Protein AF-A0A957HKF0-F1 (afdb_monomer_lite)

pLDDT: mean 88.06, std 12.21, range [33.06, 98.0]

Foldseek 3Di:
DDDPVVLVVLLVVLLCVLLVCLVPVCLLDVQHDPVLSVLLSVLLSVLLSVLSNVCSPPDSVVSSVSSNVLSVLSSLLSNLLSVQLNDQQPDDPLVVNVVSLVSNVVSLCVSVVPPPFPQLVVLSVVLSVCRNPDHSVNNSVSSVSSNVRGDPPD

Secondary structure (DSSP, 8-state):
---HHHHHHHHHHHHHHHHHHHHH-GGGTTTS-HHHHHHHHHHHHHHHHHHHHHTTTS-HHHHHHHHHHHHHHHHHHHHHHHHHHT-SSS---HHHHHHHHHHHHHHHHHHHT-TT-HHHHHHHHHHHHHGGG--HHHHHHHHHHHHH------

Structure (mmCIF, N/CA/C/O backbone):
data_AF-A0A957HKF0-F1
#
_entry.id   AF-A0A957HKF0-F1
#
loop_
_atom_site.group_PDB
_atom_site.id
_atom_site.type_symbol
_atom_site.label_atom_id
_atom_site.label_alt_id
_atom_site.label_comp_id
_atom_site.label_asym_id
_atom_site.label_entity_id
_atom_site.label_seq_id
_atom_site.pdbx_PDB_ins_code
_atom_site.Cartn_x
_atom_site.Cartn_y
_atom_site.Cartn_z
_atom_site.occupancy
_atom_site.B_iso_or_equiv
_atom_site.auth_seq_id
_atom_site.auth_comp_id
_atom_site.auth_asym_id
_atom_site.auth_atom_id
_atom_site.pdbx_PDB_model_num
ATOM 1 N N . MET A 1 1 ? 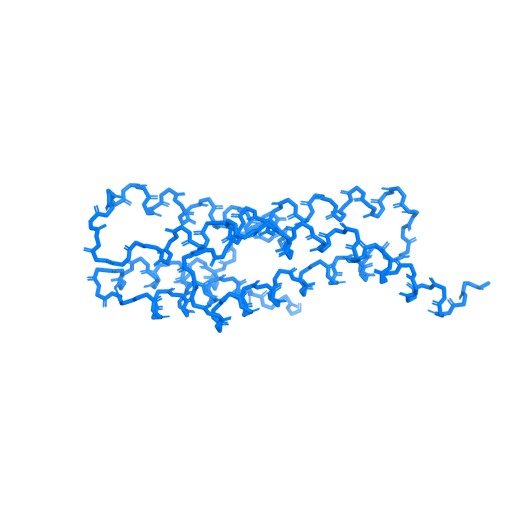10.773 -6.483 -34.960 1.00 49.00 1 MET A N 1
ATOM 2 C CA . MET A 1 1 ? 9.566 -6.458 -34.102 1.00 49.00 1 MET A CA 1
ATOM 3 C C . MET A 1 1 ? 9.850 -7.340 -32.897 1.00 49.00 1 MET A C 1
ATOM 5 O O . MET A 1 1 ? 10.251 -8.473 -33.123 1.00 49.00 1 MET A O 1
ATOM 9 N N . LYS A 1 2 ? 9.740 -6.836 -31.656 1.00 53.94 2 LYS A N 1
ATOM 10 C CA . LYS A 1 2 ? 9.824 -7.696 -30.457 1.00 53.94 2 LYS A CA 1
ATOM 11 C C . LYS A 1 2 ? 8.621 -8.643 -30.454 1.00 53.94 2 LYS A C 1
ATOM 13 O O . LYS A 1 2 ? 7.514 -8.199 -30.760 1.00 53.94 2 LYS A O 1
ATOM 18 N N . ASN A 1 3 ? 8.845 -9.920 -30.161 1.00 58.62 3 ASN A N 1
ATOM 19 C CA . ASN A 1 3 ? 7.779 -10.911 -30.093 1.00 58.62 3 ASN A CA 1
ATOM 20 C C . ASN A 1 3 ? 6.906 -10.589 -28.860 1.00 58.62 3 ASN A C 1
ATOM 22 O O . ASN A 1 3 ? 7.469 -10.310 -27.800 1.00 58.62 3 ASN A O 1
ATOM 26 N N . PRO A 1 4 ? 5.563 -10.603 -28.939 1.00 60.41 4 PRO A N 1
ATOM 27 C CA . PRO A 1 4 ? 4.699 -10.348 -27.779 1.00 60.41 4 PRO A CA 1
ATOM 28 C C . PRO A 1 4 ? 5.016 -11.244 -26.569 1.00 60.41 4 PRO A C 1
ATOM 30 O O . PRO A 1 4 ? 4.873 -10.811 -25.423 1.00 60.41 4 PRO A O 1
ATOM 33 N N . ASN A 1 5 ? 5.510 -12.459 -26.829 1.00 63.84 5 ASN A N 1
ATOM 34 C CA . ASN A 1 5 ? 5.943 -13.413 -25.808 1.00 63.84 5 ASN A CA 1
ATOM 35 C C . ASN A 1 5 ? 7.170 -12.919 -25.016 1.00 63.84 5 ASN A C 1
ATOM 37 O O . ASN A 1 5 ? 7.182 -13.041 -23.792 1.00 63.84 5 ASN A O 1
ATOM 41 N N . ASP A 1 6 ? 8.134 -12.253 -25.664 1.00 66.69 6 ASP A N 1
ATOM 42 C CA . ASP A 1 6 ? 9.350 -11.737 -25.010 1.00 66.69 6 ASP A CA 1
ATOM 43 C C . ASP A 1 6 ? 9.007 -10.642 -23.984 1.00 66.69 6 ASP A C 1
ATOM 45 O O . ASP A 1 6 ? 9.636 -10.511 -22.929 1.00 66.69 6 ASP A O 1
ATOM 49 N N . SER A 1 7 ? 7.976 -9.841 -24.274 1.00 76.50 7 SER A N 1
ATOM 50 C CA . SER A 1 7 ? 7.483 -8.803 -23.366 1.00 76.50 7 SER A CA 1
ATOM 51 C C . SER A 1 7 ? 6.768 -9.395 -22.152 1.00 76.50 7 SER A C 1
ATOM 53 O O . SER A 1 7 ? 6.958 -8.898 -21.042 1.00 76.50 7 SER A O 1
ATOM 55 N N . GLN A 1 8 ? 5.985 -10.463 -22.327 1.00 84.06 8 GLN A N 1
ATOM 56 C CA . GLN A 1 8 ? 5.306 -11.126 -21.211 1.00 84.06 8 GLN A CA 1
ATOM 57 C C . GLN A 1 8 ? 6.289 -11.821 -20.263 1.00 84.06 8 GLN A C 1
ATOM 59 O O . GLN A 1 8 ? 6.178 -11.649 -19.048 1.00 84.06 8 GLN A O 1
ATOM 64 N N . GLU A 1 9 ? 7.279 -12.540 -20.794 1.00 85.50 9 GLU A N 1
ATOM 65 C CA . GLU A 1 9 ? 8.327 -13.176 -19.985 1.00 85.50 9 GLU A CA 1
ATOM 66 C C . GLU A 1 9 ? 9.141 -12.140 -19.198 1.00 85.50 9 GLU A C 1
ATOM 68 O O . GLU A 1 9 ? 9.383 -12.303 -17.999 1.00 85.50 9 GLU A O 1
ATOM 73 N N . THR A 1 10 ? 9.487 -11.021 -19.840 1.00 87.12 10 THR A N 1
ATOM 74 C CA . THR A 1 10 ? 10.198 -9.909 -19.193 1.00 87.12 10 THR A CA 1
ATOM 75 C C . THR A 1 10 ? 9.381 -9.307 -18.046 1.00 87.12 10 THR A C 1
ATOM 77 O O . THR A 1 10 ? 9.905 -9.111 -16.947 1.00 87.12 10 THR A O 1
ATOM 80 N N . ILE A 1 11 ? 8.082 -9.059 -18.256 1.00 90.38 11 ILE A N 1
ATOM 81 C CA . ILE A 1 11 ? 7.171 -8.559 -17.213 1.00 90.38 11 ILE A CA 1
ATOM 82 C C . ILE A 1 11 ? 7.123 -9.530 -16.028 1.00 90.38 11 ILE A C 1
ATOM 84 O O . ILE A 1 11 ? 7.269 -9.101 -14.883 1.00 90.38 11 ILE A O 1
ATOM 88 N N . GLN A 1 12 ? 6.961 -10.832 -16.280 1.00 90.75 12 GLN A N 1
ATOM 89 C CA . GLN A 1 12 ? 6.901 -11.843 -15.220 1.00 90.75 12 GLN A CA 1
ATOM 90 C C . GLN A 1 12 ? 8.211 -11.940 -14.433 1.00 90.75 12 GLN A C 1
ATOM 92 O O . GLN A 1 12 ? 8.183 -12.004 -13.203 1.00 90.75 12 GLN A O 1
ATOM 97 N N . LYS A 1 13 ? 9.359 -11.906 -15.120 1.00 90.81 13 LYS A N 1
ATOM 98 C CA . LYS A 1 13 ? 10.679 -11.923 -14.479 1.00 90.81 13 LYS A CA 1
ATOM 99 C C . LYS A 1 13 ? 10.851 -10.728 -13.545 1.00 90.81 13 LYS A C 1
ATOM 101 O O . LYS A 1 13 ? 11.219 -10.907 -12.386 1.00 90.81 13 LYS A O 1
ATOM 106 N N . ARG A 1 14 ? 10.541 -9.521 -14.026 1.00 91.81 14 ARG A N 1
ATOM 107 C CA . ARG A 1 14 ? 10.619 -8.293 -13.225 1.00 91.81 14 ARG A CA 1
ATOM 108 C C . ARG A 1 14 ? 9.672 -8.359 -12.023 1.00 91.81 14 ARG A C 1
ATOM 110 O O . ARG A 1 14 ? 10.092 -8.065 -10.908 1.00 91.81 14 ARG A O 1
ATOM 117 N N . LEU A 1 15 ? 8.433 -8.817 -12.227 1.00 93.12 15 LEU A N 1
ATOM 118 C CA . LEU A 1 15 ? 7.447 -8.971 -11.153 1.00 93.12 15 LEU A CA 1
ATOM 119 C C . LEU A 1 15 ? 7.871 -9.960 -10.080 1.00 93.12 15 LEU A C 1
ATOM 121 O O . LEU A 1 15 ? 7.620 -9.702 -8.909 1.00 93.12 15 LEU A O 1
ATOM 125 N N . ARG A 1 16 ? 8.522 -11.064 -10.455 1.00 93.19 16 ARG A N 1
ATOM 126 C CA . ARG A 1 16 ? 9.062 -12.011 -9.477 1.00 93.19 16 ARG A CA 1
ATOM 127 C C . ARG A 1 16 ? 10.083 -11.325 -8.571 1.00 93.19 16 ARG A C 1
ATOM 129 O O . ARG A 1 16 ? 9.966 -11.429 -7.360 1.00 93.19 16 ARG A O 1
ATOM 136 N N . VAL A 1 17 ? 11.016 -10.572 -9.158 1.00 93.12 17 VAL A N 1
ATOM 137 C CA . VAL A 1 17 ? 12.083 -9.885 -8.412 1.00 93.12 17 VAL A CA 1
ATOM 138 C C . VAL A 1 17 ? 11.528 -8.838 -7.446 1.00 93.12 17 VAL A C 1
ATOM 140 O O . VAL A 1 17 ? 11.948 -8.792 -6.296 1.00 93.12 17 VAL A O 1
ATOM 143 N N . VAL A 1 18 ? 10.597 -7.986 -7.886 1.00 94.31 18 VAL A N 1
ATOM 144 C CA . VAL A 1 18 ? 10.065 -6.918 -7.015 1.00 94.31 18 VAL A CA 1
ATOM 145 C C . VAL A 1 18 ? 8.880 -7.350 -6.150 1.00 94.31 18 VAL A C 1
ATOM 147 O O . VAL A 1 18 ? 8.557 -6.675 -5.181 1.00 94.31 18 VAL A O 1
ATOM 150 N N . GLY A 1 19 ? 8.224 -8.462 -6.477 1.00 94.00 19 GLY A N 1
ATOM 151 C CA . GLY A 1 19 ? 7.127 -9.017 -5.686 1.00 94.00 19 GLY A CA 1
ATOM 152 C C . GLY A 1 19 ? 7.600 -9.900 -4.533 1.00 94.00 19 GLY A C 1
ATOM 153 O O . GLY A 1 19 ? 6.920 -9.983 -3.516 1.00 94.00 19 GLY A O 1
ATOM 154 N N . GLU A 1 20 ? 8.770 -10.530 -4.653 1.00 95.12 20 GLU A N 1
ATOM 155 C CA . GLU A 1 20 ? 9.315 -11.422 -3.624 1.00 95.12 20 GLU A CA 1
ATOM 156 C C . GLU A 1 20 ? 9.417 -10.776 -2.228 1.00 95.12 20 GLU A C 1
ATOM 158 O O . GLU A 1 20 ? 8.948 -11.405 -1.277 1.00 95.12 20 GLU A O 1
ATOM 163 N N . PRO A 1 21 ? 9.901 -9.526 -2.062 1.00 94.56 21 PRO A N 1
ATOM 164 C CA . PRO A 1 21 ? 9.914 -8.865 -0.756 1.00 94.56 21 PRO A CA 1
ATOM 165 C C . PRO A 1 21 ? 8.524 -8.700 -0.136 1.00 94.56 21 PRO A C 1
ATOM 167 O O . PRO A 1 21 ? 8.388 -8.764 1.081 1.00 94.56 21 PRO A O 1
ATOM 170 N N . LEU A 1 22 ? 7.478 -8.512 -0.954 1.00 95.00 22 LEU A N 1
ATOM 171 C CA . LEU A 1 22 ? 6.108 -8.427 -0.447 1.00 95.00 22 LEU A CA 1
ATOM 172 C C . LEU A 1 22 ? 5.663 -9.766 0.127 1.00 95.00 22 LEU A C 1
ATOM 174 O O . LEU A 1 22 ? 4.938 -9.791 1.111 1.00 95.00 22 LEU A O 1
ATOM 178 N N . VAL A 1 23 ? 6.063 -10.881 -0.482 1.00 94.25 23 VAL A N 1
ATOM 179 C CA . VAL A 1 23 ? 5.657 -12.223 -0.050 1.00 94.25 23 VAL A CA 1
ATOM 180 C C . VAL A 1 23 ? 6.433 -12.657 1.191 1.00 94.25 23 VAL A C 1
ATOM 182 O O . VAL A 1 23 ? 5.823 -13.190 2.114 1.00 94.25 23 VAL A O 1
ATOM 185 N N . THR A 1 24 ? 7.741 -12.411 1.234 1.00 93.62 24 THR A N 1
ATOM 186 C CA . THR A 1 24 ? 8.637 -12.959 2.267 1.00 93.62 24 THR A CA 1
ATOM 187 C C . THR A 1 24 ? 8.679 -12.145 3.560 1.00 93.62 24 THR A C 1
ATOM 189 O O . THR A 1 24 ? 8.968 -12.705 4.616 1.00 93.62 24 THR A O 1
ATOM 192 N N . ASP A 1 25 ? 8.364 -10.849 3.512 1.00 94.81 25 ASP A N 1
ATOM 193 C CA . ASP A 1 25 ? 8.332 -9.979 4.690 1.00 94.81 25 ASP A CA 1
ATOM 194 C C . ASP A 1 25 ? 6.994 -10.124 5.438 1.00 94.81 25 ASP A C 1
ATOM 196 O O . ASP A 1 25 ? 6.002 -9.454 5.134 1.00 94.81 25 ASP A O 1
ATOM 200 N N . ALA A 1 26 ? 6.959 -11.037 6.415 1.00 90.25 26 ALA A N 1
ATOM 201 C CA . ALA A 1 26 ? 5.780 -11.292 7.248 1.00 90.25 26 ALA A CA 1
ATOM 202 C C . ALA A 1 26 ? 5.322 -10.037 8.021 1.00 90.25 26 ALA A C 1
ATOM 204 O O . ALA A 1 26 ? 4.121 -9.783 8.127 1.00 90.25 26 ALA A O 1
ATOM 205 N N . GLY A 1 27 ? 6.260 -9.151 8.390 1.00 93.06 27 GLY A N 1
ATOM 206 C CA . GLY A 1 27 ? 5.989 -7.899 9.108 1.00 93.06 27 GLY A CA 1
ATOM 207 C C . GLY A 1 27 ? 5.065 -6.922 8.370 1.00 93.06 27 GLY A C 1
ATOM 208 O O . GLY A 1 27 ? 4.529 -5.984 8.970 1.00 93.06 27 GLY A O 1
ATOM 209 N N . LEU A 1 28 ? 4.824 -7.144 7.074 1.00 94.56 28 LEU A N 1
ATOM 210 C CA . LEU A 1 28 ? 3.833 -6.407 6.289 1.00 94.56 28 LEU A CA 1
ATOM 211 C C . LEU A 1 28 ? 2.384 -6.822 6.586 1.00 94.56 28 LEU A C 1
ATOM 213 O O . LEU A 1 28 ? 1.469 -6.132 6.135 1.00 94.56 28 LEU A O 1
ATOM 217 N N . ARG A 1 29 ? 2.163 -7.955 7.265 1.00 95.81 29 ARG A N 1
ATOM 218 C CA . ARG A 1 29 ? 0.845 -8.591 7.430 1.00 95.81 29 ARG A CA 1
ATOM 219 C C . ARG A 1 29 ? 0.626 -9.306 8.771 1.00 95.81 29 ARG A C 1
ATOM 221 O O . ARG A 1 29 ? -0.455 -9.846 8.953 1.00 95.81 29 ARG A O 1
ATOM 228 N N . ASP A 1 30 ? 1.592 -9.317 9.690 1.00 94.44 30 ASP A N 1
ATOM 229 C CA . ASP A 1 30 ? 1.503 -10.062 10.965 1.00 94.44 30 ASP A CA 1
ATOM 230 C C . ASP A 1 30 ? 0.284 -9.706 11.842 1.00 94.44 30 ASP A C 1
ATOM 232 O O . ASP A 1 30 ? -0.134 -10.498 12.681 1.00 94.44 30 ASP A O 1
ATOM 236 N N . GLU A 1 31 ? -0.311 -8.527 11.645 1.00 93.62 31 GLU A N 1
ATOM 237 C CA . GLU A 1 31 ? -1.482 -8.051 12.392 1.00 93.62 31 GLU A CA 1
ATOM 238 C C . GLU A 1 31 ? -2.791 -8.240 11.616 1.00 93.62 31 GLU A C 1
ATOM 240 O O . GLU A 1 31 ? -3.829 -7.666 11.960 1.00 93.62 31 GLU A O 1
ATOM 245 N N . LEU A 1 32 ? -2.760 -9.025 10.548 1.00 94.81 32 LEU A N 1
ATOM 246 C CA . LEU A 1 32 ? -3.904 -9.326 9.708 1.00 94.81 32 LEU A CA 1
ATOM 247 C C . LEU A 1 32 ? -4.246 -10.806 9.846 1.00 94.81 32 LEU A C 1
ATOM 249 O O . LEU A 1 32 ? -3.365 -11.651 9.981 1.00 94.81 32 LEU A O 1
ATOM 253 N N . ASN A 1 33 ? -5.533 -11.137 9.776 1.00 95.25 33 ASN A N 1
ATOM 254 C CA . ASN A 1 33 ? -5.908 -12.534 9.563 1.00 95.25 33 ASN A CA 1
ATOM 255 C C . ASN A 1 33 ? -5.550 -12.973 8.130 1.00 95.25 33 ASN A C 1
ATOM 257 O O . ASN A 1 33 ? -5.335 -12.133 7.256 1.00 95.25 33 ASN A O 1
ATOM 261 N N . ASP A 1 34 ? -5.547 -14.279 7.864 1.00 95.94 34 ASP A N 1
ATOM 262 C CA . ASP A 1 34 ? -5.133 -14.837 6.566 1.00 95.94 34 ASP A CA 1
ATOM 263 C C . ASP A 1 34 ? -5.877 -14.221 5.370 1.00 95.94 34 ASP A C 1
ATOM 265 O O . ASP A 1 34 ? -5.287 -13.956 4.323 1.00 95.94 34 ASP A O 1
ATOM 269 N N . THR A 1 35 ? -7.173 -13.932 5.530 1.00 97.31 35 THR A N 1
ATOM 270 C CA . THR A 1 35 ? -7.982 -13.325 4.462 1.00 97.31 35 THR A CA 1
ATOM 271 C C . THR A 1 35 ? -7.551 -11.884 4.190 1.00 97.31 35 THR A C 1
ATOM 273 O O . THR A 1 35 ? -7.333 -11.506 3.041 1.00 97.31 35 THR A O 1
ATOM 276 N N . GLN A 1 36 ? -7.382 -11.080 5.238 1.00 97.12 36 GLN A N 1
ATOM 277 C CA . GLN A 1 36 ? -6.921 -9.692 5.144 1.00 97.12 36 GLN A CA 1
ATOM 278 C C . GLN A 1 36 ? -5.490 -9.609 4.601 1.00 97.12 36 GLN A C 1
ATOM 280 O O . GLN A 1 36 ? -5.188 -8.779 3.741 1.00 97.12 36 GLN A O 1
ATOM 285 N N . ALA A 1 37 ? -4.618 -10.502 5.070 1.00 97.25 37 ALA A N 1
ATOM 286 C CA . ALA A 1 37 ? -3.245 -10.645 4.619 1.00 97.25 37 ALA A CA 1
ATOM 287 C C . ALA A 1 37 ? -3.189 -10.922 3.109 1.00 97.25 37 ALA A C 1
ATOM 289 O O . ALA A 1 37 ? -2.458 -10.236 2.385 1.00 97.25 37 ALA A O 1
ATOM 290 N N . GLN A 1 38 ? -4.005 -11.864 2.623 1.00 97.38 38 GLN A N 1
ATOM 291 C CA . GLN A 1 38 ? -4.099 -12.175 1.199 1.00 97.38 38 GLN A CA 1
ATOM 292 C C . GLN A 1 38 ? -4.643 -10.988 0.393 1.00 97.38 38 GLN A C 1
ATOM 294 O O . GLN A 1 38 ? -4.037 -10.610 -0.605 1.00 97.38 38 GLN A O 1
ATOM 299 N N . GLN A 1 39 ? -5.717 -10.336 0.851 1.00 97.75 39 GLN A N 1
ATOM 300 C CA . GLN A 1 39 ? -6.287 -9.161 0.174 1.00 97.75 39 GLN A CA 1
ATOM 301 C C . GLN A 1 39 ? -5.273 -8.016 0.035 1.00 97.75 39 GLN A C 1
ATOM 303 O O . GLN A 1 39 ? -5.187 -7.374 -1.015 1.00 97.75 39 GLN A O 1
ATOM 308 N N . LEU A 1 40 ? -4.484 -7.760 1.081 1.00 97.62 40 LEU A N 1
ATOM 309 C CA . LEU A 1 40 ? -3.458 -6.720 1.058 1.00 97.62 40 LEU A CA 1
ATOM 310 C C . LEU A 1 40 ? -2.279 -7.094 0.146 1.00 97.62 40 LEU A C 1
ATOM 312 O O . LEU A 1 40 ? -1.748 -6.233 -0.560 1.00 97.62 40 LEU A O 1
ATOM 316 N N . LEU A 1 41 ? -1.884 -8.371 0.128 1.00 97.31 41 LEU A N 1
ATOM 317 C CA . LEU A 1 41 ? -0.860 -8.876 -0.786 1.00 97.31 41 LEU A CA 1
ATOM 318 C C . LEU A 1 41 ? -1.314 -8.776 -2.248 1.00 97.31 41 LEU A C 1
ATOM 320 O O . LEU A 1 41 ? -0.564 -8.270 -3.083 1.00 97.31 41 LEU A O 1
ATOM 324 N N . ASP A 1 42 ? -2.546 -9.184 -2.549 1.00 97.44 42 ASP A N 1
ATOM 325 C CA . ASP A 1 42 ? -3.127 -9.095 -3.890 1.00 97.44 42 ASP A CA 1
ATOM 326 C C . ASP A 1 42 ? -3.171 -7.645 -4.377 1.00 97.44 42 ASP A C 1
ATOM 328 O O . ASP A 1 42 ? -2.791 -7.356 -5.517 1.00 97.44 42 ASP A O 1
ATOM 332 N N . TRP A 1 43 ? -3.553 -6.712 -3.496 1.00 97.38 43 TRP A N 1
ATOM 333 C CA . TRP A 1 43 ? -3.495 -5.283 -3.789 1.00 97.38 43 TRP A CA 1
ATOM 334 C C . TRP A 1 43 ? -2.072 -4.842 -4.165 1.00 97.38 43 TRP A C 1
ATOM 336 O O . TRP A 1 43 ? -1.878 -4.226 -5.219 1.00 97.38 43 TRP A O 1
ATOM 346 N N . GLY A 1 44 ? -1.068 -5.190 -3.353 1.00 96.88 44 GLY A N 1
ATOM 347 C CA . GLY A 1 44 ? 0.325 -4.808 -3.596 1.00 96.88 44 GLY A CA 1
ATOM 348 C C . GLY A 1 44 ? 0.875 -5.382 -4.903 1.00 96.88 44 GLY A C 1
ATOM 349 O O . GLY A 1 44 ? 1.442 -4.654 -5.724 1.00 96.88 44 GLY A O 1
ATOM 350 N N . MET A 1 45 ? 0.624 -6.669 -5.153 1.00 97.38 45 MET A N 1
ATOM 351 C CA . MET A 1 45 ? 1.030 -7.352 -6.383 1.00 97.38 45 MET A CA 1
ATOM 352 C C . MET A 1 45 ? 0.355 -6.757 -7.622 1.00 97.38 45 MET A C 1
ATOM 354 O O . MET A 1 45 ? 1.005 -6.603 -8.660 1.00 97.38 45 MET A O 1
ATOM 358 N N . ALA A 1 46 ? -0.915 -6.355 -7.526 1.00 95.94 46 ALA A N 1
ATOM 359 C CA . ALA A 1 46 ? -1.612 -5.685 -8.619 1.00 95.94 46 ALA A CA 1
ATOM 360 C C . ALA A 1 46 ? -0.947 -4.348 -8.993 1.00 95.94 46 ALA A C 1
ATOM 362 O O . ALA A 1 46 ? -0.765 -4.070 -10.180 1.00 95.94 46 ALA A O 1
ATOM 363 N N . ARG A 1 47 ? -0.513 -3.546 -8.009 1.00 95.31 47 ARG A N 1
ATOM 364 C CA . ARG A 1 47 ? 0.178 -2.265 -8.269 1.00 95.31 47 ARG A CA 1
ATOM 365 C C . ARG A 1 47 ? 1.533 -2.462 -8.948 1.00 95.31 47 ARG A C 1
ATOM 367 O O . ARG A 1 47 ? 1.885 -1.724 -9.876 1.00 95.31 47 ARG A O 1
ATOM 374 N N . LEU A 1 48 ? 2.286 -3.479 -8.527 1.00 95.88 48 LEU A N 1
ATOM 375 C CA . LEU A 1 48 ? 3.546 -3.828 -9.183 1.00 95.88 48 LEU A CA 1
ATOM 376 C C . LEU A 1 48 ? 3.314 -4.327 -10.604 1.00 95.88 48 LEU A C 1
ATOM 378 O O . LEU A 1 48 ? 4.028 -3.909 -11.515 1.00 95.88 48 LEU A O 1
ATOM 382 N N . LYS A 1 49 ? 2.282 -5.151 -10.821 1.00 95.56 49 LYS A N 1
ATOM 383 C CA . LYS A 1 49 ? 1.902 -5.649 -12.149 1.00 95.56 49 LYS A CA 1
ATOM 384 C C . LYS A 1 49 ? 1.556 -4.516 -13.105 1.00 95.56 49 LYS A C 1
ATOM 386 O O . LYS A 1 49 ? 2.082 -4.487 -14.214 1.00 95.56 49 LYS A O 1
ATOM 391 N N . GLU A 1 50 ? 0.736 -3.561 -12.677 1.00 93.31 50 GLU A N 1
ATOM 392 C CA . GLU A 1 50 ? 0.423 -2.371 -13.475 1.00 93.31 50 GLU A CA 1
ATOM 393 C C . GLU A 1 50 ? 1.681 -1.581 -13.841 1.00 93.31 50 GLU A C 1
ATOM 395 O O . GLU A 1 50 ? 1.856 -1.189 -14.995 1.00 93.31 50 GLU A O 1
ATOM 400 N N . THR A 1 51 ? 2.586 -1.389 -12.879 1.00 93.50 51 THR A N 1
ATOM 401 C CA . THR A 1 51 ? 3.861 -0.701 -13.117 1.00 93.50 51 THR A CA 1
ATOM 402 C C . THR A 1 51 ? 4.714 -1.464 -14.129 1.00 93.50 51 THR A C 1
ATOM 404 O O . THR A 1 51 ? 5.214 -0.858 -15.072 1.00 93.50 51 THR A O 1
ATOM 407 N N . ALA A 1 52 ? 4.836 -2.786 -13.989 1.00 93.75 52 ALA A N 1
ATOM 408 C CA . ALA A 1 52 ? 5.647 -3.620 -14.874 1.00 93.75 52 ALA A CA 1
ATOM 409 C C . ALA A 1 52 ? 5.115 -3.617 -16.312 1.00 93.75 52 ALA A C 1
ATOM 411 O O . ALA A 1 52 ? 5.898 -3.578 -17.259 1.00 93.75 52 ALA A O 1
ATOM 412 N N . VAL A 1 53 ? 3.789 -3.604 -16.478 1.00 93.69 53 VAL A N 1
ATOM 413 C CA . VAL A 1 53 ? 3.145 -3.445 -17.788 1.00 93.69 53 VAL A CA 1
ATOM 414 C C . VAL A 1 53 ? 3.449 -2.063 -18.372 1.00 93.69 53 VAL A C 1
ATOM 416 O O . VAL A 1 53 ? 3.861 -1.964 -19.527 1.00 93.69 53 VAL A O 1
ATOM 419 N N . ARG A 1 54 ? 3.310 -0.991 -17.581 1.00 91.62 54 ARG A N 1
ATOM 420 C CA . ARG A 1 54 ? 3.579 0.385 -18.038 1.00 91.62 54 ARG A CA 1
ATOM 421 C C . ARG A 1 54 ? 5.039 0.599 -18.435 1.00 91.62 54 ARG A C 1
ATOM 423 O O . ARG A 1 54 ? 5.294 1.352 -19.368 1.00 91.62 54 ARG A O 1
ATOM 430 N N . THR A 1 55 ? 5.984 -0.073 -17.783 1.00 93.25 55 THR A N 1
ATOM 431 C CA . THR A 1 55 ? 7.427 0.037 -18.064 1.00 93.25 55 THR A CA 1
ATOM 432 C C . THR A 1 55 ? 7.957 -1.050 -19.005 1.00 93.25 55 THR A C 1
ATOM 434 O O . THR A 1 55 ? 9.166 -1.151 -19.215 1.00 93.25 55 THR A O 1
ATOM 437 N N . ALA A 1 56 ? 7.089 -1.862 -19.619 1.00 91.56 56 ALA A N 1
ATOM 438 C CA . ALA A 1 56 ? 7.500 -2.964 -20.496 1.00 91.56 56 ALA A CA 1
ATOM 439 C C . ALA A 1 56 ? 8.284 -2.507 -21.742 1.00 91.56 56 ALA A C 1
ATOM 441 O O . ALA A 1 56 ? 9.075 -3.269 -22.297 1.00 91.56 56 ALA A O 1
ATOM 442 N N . HIS A 1 57 ? 8.076 -1.262 -22.175 1.00 89.31 57 HIS A N 1
ATOM 443 C CA . HIS A 1 57 ? 8.765 -0.663 -23.317 1.00 89.31 57 HIS A CA 1
ATOM 444 C C . HIS A 1 57 ? 10.144 -0.079 -22.964 1.00 89.31 57 HIS A C 1
ATOM 446 O O . HIS A 1 57 ? 10.923 0.208 -23.871 1.00 89.31 57 HIS A O 1
ATOM 452 N N . LEU A 1 58 ? 10.446 0.099 -21.674 1.00 91.75 58 LEU A N 1
ATOM 453 C CA . LEU A 1 58 ? 11.714 0.657 -21.212 1.00 91.75 58 LEU A CA 1
ATOM 454 C C . LEU A 1 58 ? 12.826 -0.409 -21.196 1.00 91.75 58 LEU A C 1
ATOM 456 O O . LEU A 1 58 ? 12.530 -1.604 -21.021 1.00 91.75 58 LEU A O 1
ATOM 460 N N . PRO A 1 59 ? 14.101 0.011 -21.323 1.00 92.62 59 PRO A N 1
ATOM 461 C CA . PRO A 1 59 ? 15.252 -0.831 -21.006 1.00 92.62 59 PRO A CA 1
ATOM 462 C C . PRO A 1 59 ? 15.136 -1.461 -19.612 1.00 92.62 59 PRO A C 1
ATOM 464 O O . PRO A 1 59 ? 14.482 -0.911 -18.725 1.00 92.62 59 PRO A O 1
ATOM 467 N N . ASP A 1 60 ? 15.765 -2.624 -19.419 1.00 89.06 60 ASP A N 1
ATOM 468 C CA . ASP A 1 60 ? 15.660 -3.390 -18.169 1.00 89.06 60 ASP A CA 1
ATOM 469 C C . ASP A 1 60 ? 16.070 -2.572 -16.940 1.00 89.06 60 ASP A C 1
ATOM 471 O O . ASP A 1 60 ? 15.320 -2.553 -15.963 1.00 89.06 60 ASP A O 1
ATOM 475 N N . ASP A 1 61 ? 17.187 -1.848 -17.005 1.00 92.12 61 ASP A N 1
ATOM 476 C CA . ASP A 1 61 ? 17.691 -1.060 -15.876 1.00 92.12 61 ASP A CA 1
ATOM 477 C C . ASP A 1 61 ? 16.741 0.087 -15.496 1.00 92.12 61 ASP A C 1
ATOM 479 O O . ASP A 1 61 ? 16.392 0.242 -14.321 1.00 92.12 61 ASP A O 1
ATOM 483 N N . ASP A 1 62 ? 16.234 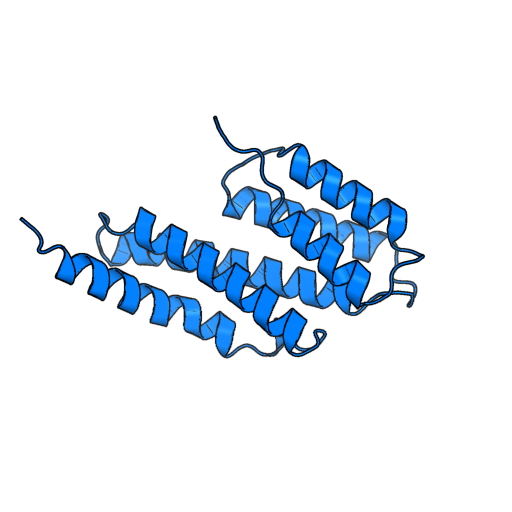0.828 -16.486 1.00 95.44 62 ASP A N 1
ATOM 484 C CA . ASP A 1 62 ? 15.291 1.933 -16.275 1.00 95.44 62 ASP A CA 1
ATOM 485 C C . ASP A 1 62 ? 13.952 1.431 -15.721 1.00 95.44 62 ASP A C 1
ATOM 487 O O . ASP A 1 62 ? 13.397 1.983 -14.765 1.00 95.44 62 ASP A O 1
ATOM 491 N N . ALA A 1 63 ? 13.432 0.338 -16.285 1.00 94.12 63 ALA A N 1
ATOM 492 C CA . ALA A 1 63 ? 12.201 -0.275 -15.808 1.00 94.12 63 ALA A CA 1
ATOM 493 C C . ALA A 1 63 ? 12.340 -0.792 -14.373 1.00 94.12 63 ALA A C 1
ATOM 495 O O . ALA A 1 63 ? 11.420 -0.626 -13.566 1.00 94.12 63 ALA A O 1
ATOM 496 N N . MET A 1 64 ? 13.478 -1.412 -14.049 1.00 95.06 64 MET A N 1
ATOM 497 C CA . MET A 1 64 ? 13.762 -1.918 -12.709 1.00 95.06 64 MET A CA 1
ATOM 498 C C . MET A 1 64 ? 13.931 -0.791 -11.694 1.00 95.06 64 MET A C 1
ATOM 500 O O . MET A 1 64 ? 13.476 -0.945 -10.561 1.00 95.06 64 MET A O 1
ATOM 504 N N . ALA A 1 65 ? 14.517 0.346 -12.075 1.00 95.44 65 ALA A N 1
ATOM 505 C CA . ALA A 1 65 ? 14.593 1.519 -11.209 1.00 95.44 65 ALA A CA 1
ATOM 506 C C . ALA A 1 65 ? 13.191 2.020 -10.818 1.00 95.44 65 ALA A C 1
ATOM 508 O O . ALA A 1 65 ? 12.909 2.207 -9.632 1.00 95.44 65 ALA A O 1
ATOM 509 N N . VAL A 1 66 ? 12.279 2.146 -11.790 1.00 94.88 66 VAL A N 1
ATOM 510 C CA . VAL A 1 66 ? 10.881 2.542 -11.536 1.00 94.88 66 VAL A CA 1
ATOM 511 C C . VAL A 1 66 ? 10.141 1.493 -10.700 1.00 94.88 66 VAL A C 1
ATOM 513 O O . VAL A 1 66 ? 9.407 1.840 -9.774 1.00 94.88 66 VAL A O 1
ATOM 516 N N . LEU A 1 67 ? 10.334 0.204 -10.988 1.00 95.12 67 LEU A N 1
ATOM 517 C CA . LEU A 1 67 ? 9.681 -0.876 -10.247 1.00 95.12 67 LEU A CA 1
ATOM 518 C C . LEU A 1 67 ? 10.132 -0.946 -8.788 1.00 95.12 67 LEU A C 1
ATOM 520 O O . LEU A 1 67 ? 9.278 -1.071 -7.917 1.00 95.12 67 LEU A O 1
ATOM 524 N N . LYS A 1 68 ? 11.434 -0.817 -8.507 1.00 95.75 68 LYS A N 1
ATOM 525 C CA . LYS A 1 68 ? 11.962 -0.776 -7.132 1.00 95.75 68 LYS A CA 1
ATOM 526 C C . LYS A 1 68 ? 11.419 0.416 -6.355 1.00 95.75 68 LYS A C 1
ATOM 528 O O . LYS A 1 68 ? 11.017 0.282 -5.207 1.00 95.75 68 LYS A O 1
ATOM 533 N N . GLN A 1 69 ? 11.339 1.574 -7.006 1.00 94.81 69 GLN A N 1
ATOM 534 C CA . GLN A 1 69 ? 10.689 2.744 -6.429 1.00 94.81 69 GLN A CA 1
ATOM 535 C C . GLN A 1 69 ? 9.236 2.412 -6.036 1.00 94.81 69 GLN A C 1
ATOM 537 O O . GLN A 1 69 ? 8.843 2.604 -4.883 1.00 94.81 69 GLN A O 1
ATOM 542 N N . LYS A 1 70 ? 8.433 1.872 -6.961 1.00 94.62 70 LYS A N 1
ATOM 543 C CA . LYS A 1 70 ? 7.024 1.545 -6.682 1.00 94.62 70 LYS A CA 1
ATOM 544 C C . LYS A 1 70 ? 6.866 0.450 -5.621 1.00 94.62 70 LYS A C 1
ATOM 546 O O . LYS A 1 70 ? 5.993 0.585 -4.770 1.00 94.62 70 LYS A O 1
ATOM 551 N N . GLU A 1 71 ? 7.732 -0.559 -5.612 1.00 96.56 71 GLU A N 1
ATOM 552 C CA . GLU A 1 71 ? 7.817 -1.592 -4.568 1.00 96.56 71 GLU A CA 1
ATOM 553 C C . GLU A 1 71 ? 8.025 -0.997 -3.181 1.00 96.56 71 GLU A C 1
ATOM 555 O O . GLU A 1 71 ? 7.270 -1.325 -2.263 1.00 96.56 71 GLU A O 1
ATOM 560 N N . THR A 1 72 ? 8.941 -0.043 -3.045 1.00 96.00 72 THR A N 1
ATOM 561 C CA . THR A 1 72 ? 9.203 0.607 -1.760 1.00 96.00 72 THR A CA 1
ATOM 562 C C . THR A 1 72 ? 7.955 1.321 -1.231 1.00 96.00 72 THR A C 1
ATOM 564 O O . THR A 1 72 ? 7.610 1.163 -0.059 1.00 96.00 72 THR A O 1
ATOM 567 N N . ALA A 1 73 ? 7.212 2.052 -2.071 1.00 95.56 73 ALA A N 1
ATOM 568 C CA . ALA A 1 73 ? 5.968 2.677 -1.608 1.00 95.56 73 ALA A CA 1
ATOM 569 C C . ALA A 1 73 ? 4.870 1.663 -1.291 1.00 95.56 73 ALA A C 1
ATOM 571 O O . ALA A 1 73 ? 4.159 1.849 -0.305 1.00 95.56 73 ALA A O 1
ATOM 572 N N . VAL A 1 74 ? 4.732 0.596 -2.086 1.00 97.25 74 VAL A N 1
ATOM 573 C CA . VAL A 1 74 ? 3.770 -0.479 -1.799 1.00 97.25 74 VAL A CA 1
ATOM 574 C C . VAL A 1 74 ? 4.062 -1.093 -0.429 1.00 97.25 74 VAL A C 1
ATOM 576 O O . VAL A 1 74 ? 3.141 -1.208 0.377 1.00 97.25 74 VAL A O 1
ATOM 579 N N . ARG A 1 75 ? 5.328 -1.388 -0.108 1.00 97.50 75 ARG A N 1
ATOM 580 C CA . ARG A 1 75 ? 5.722 -1.898 1.216 1.00 97.50 75 ARG A CA 1
ATOM 581 C C . ARG A 1 75 ? 5.385 -0.936 2.343 1.00 97.50 75 ARG A C 1
ATOM 583 O O . ARG A 1 75 ? 4.776 -1.351 3.325 1.00 97.50 75 ARG A O 1
ATOM 590 N N . LEU A 1 76 ? 5.719 0.347 2.195 1.00 96.81 76 LEU A N 1
ATOM 591 C CA . LEU A 1 76 ? 5.395 1.363 3.204 1.00 96.81 76 LEU A CA 1
ATOM 592 C C . LEU A 1 76 ? 3.882 1.473 3.434 1.00 96.81 76 LEU A C 1
ATOM 594 O O . LEU A 1 76 ? 3.439 1.618 4.571 1.00 96.81 76 LEU A O 1
ATOM 598 N N . ILE A 1 77 ? 3.081 1.375 2.372 1.00 97.56 77 ILE A N 1
ATOM 599 C CA . ILE A 1 77 ? 1.618 1.383 2.463 1.00 97.56 77 ILE A CA 1
ATOM 600 C C . ILE A 1 77 ? 1.111 0.141 3.196 1.00 97.56 77 ILE A C 1
ATOM 602 O O . ILE A 1 77 ? 0.325 0.280 4.131 1.00 97.56 77 ILE A O 1
ATOM 606 N N . MET A 1 78 ? 1.579 -1.052 2.819 1.00 98.00 78 MET A N 1
ATOM 607 C CA . MET A 1 78 ? 1.181 -2.300 3.477 1.00 98.00 78 MET A CA 1
ATOM 608 C C . MET A 1 78 ? 1.535 -2.285 4.964 1.00 98.00 78 MET A C 1
ATOM 610 O O . MET A 1 78 ? 0.692 -2.595 5.800 1.00 98.00 78 MET A O 1
ATOM 614 N N . GLN A 1 79 ? 2.740 -1.825 5.303 1.00 96.69 79 GLN A N 1
ATOM 615 C CA . GLN A 1 79 ? 3.178 -1.689 6.686 1.00 96.69 79 GLN A CA 1
ATOM 616 C C . GLN A 1 79 ? 2.286 -0.722 7.480 1.00 96.69 79 GLN A C 1
ATOM 618 O O . GLN A 1 79 ? 1.924 -1.011 8.618 1.00 96.69 79 GLN A O 1
ATOM 623 N N . LEU A 1 80 ? 1.897 0.414 6.892 1.00 95.62 80 LEU A N 1
ATOM 624 C CA . LEU A 1 80 ? 0.992 1.367 7.540 1.00 95.62 80 LEU A CA 1
ATOM 625 C C . LEU A 1 80 ? -0.407 0.780 7.749 1.00 95.62 80 LEU A C 1
ATOM 627 O O . LEU A 1 80 ? -0.999 1.016 8.798 1.00 95.62 80 LEU A O 1
ATOM 631 N N . VAL A 1 81 ? -0.927 0.006 6.793 1.00 95.81 81 VAL A N 1
ATOM 632 C CA . VAL A 1 81 ? -2.215 -0.692 6.943 1.00 95.81 81 VAL A CA 1
ATOM 633 C C . VAL A 1 81 ? -2.137 -1.722 8.065 1.00 95.81 81 VAL A C 1
ATOM 635 O O . VAL A 1 81 ? -2.977 -1.685 8.960 1.00 95.81 81 VAL A O 1
ATOM 638 N N . ASN A 1 82 ? -1.098 -2.562 8.078 1.00 94.88 82 ASN A N 1
ATOM 639 C CA . ASN A 1 82 ? -0.846 -3.537 9.142 1.00 94.88 82 ASN A CA 1
ATOM 640 C C . ASN A 1 82 ? -0.850 -2.858 10.526 1.00 94.88 82 ASN A C 1
ATOM 642 O O . ASN A 1 82 ? -1.581 -3.246 11.434 1.00 94.88 82 ASN A O 1
ATOM 646 N N . GLN A 1 83 ? -0.120 -1.745 10.651 1.00 92.50 83 GLN A N 1
ATOM 647 C CA . GLN A 1 83 ? -0.033 -0.956 11.883 1.00 92.50 83 GLN A CA 1
ATOM 648 C C . GLN A 1 83 ? -1.345 -0.275 12.295 1.00 92.50 83 GLN A C 1
ATOM 650 O O . GLN A 1 83 ? -1.581 -0.081 13.487 1.00 92.50 83 GLN A O 1
ATOM 655 N N . LEU A 1 84 ? -2.170 0.154 11.338 1.00 91.56 84 LEU A N 1
ATOM 656 C CA . LEU A 1 84 ? -3.461 0.792 11.612 1.00 91.56 84 LEU A CA 1
ATOM 657 C C . LEU A 1 84 ? -4.526 -0.239 12.021 1.00 91.56 84 LEU A C 1
ATOM 659 O O . LEU A 1 84 ? -5.375 0.075 12.849 1.00 91.56 84 LEU A O 1
ATOM 663 N N . VAL A 1 85 ? -4.458 -1.470 11.500 1.00 90.62 85 VAL A N 1
ATOM 664 C CA . VAL A 1 85 ? -5.365 -2.574 11.874 1.00 90.62 85 VAL A CA 1
ATOM 665 C C . VAL A 1 85 ? -5.020 -3.187 13.225 1.00 90.62 85 VAL A C 1
ATOM 667 O O . VAL A 1 85 ? -5.919 -3.661 13.913 1.00 90.62 85 VAL A O 1
ATOM 670 N N . ALA A 1 86 ? -3.755 -3.139 13.642 1.00 86.50 86 ALA A N 1
ATOM 671 C CA . ALA A 1 86 ? -3.305 -3.615 14.952 1.00 86.50 86 ALA A CA 1
ATOM 672 C C . ALA A 1 86 ? -3.878 -2.819 16.144 1.00 86.50 86 ALA A C 1
ATOM 674 O O . ALA A 1 86 ? -3.722 -3.221 17.293 1.00 86.50 86 ALA A O 1
ATOM 675 N N . GLN A 1 87 ? -4.510 -1.666 15.892 1.00 75.44 87 GLN A N 1
ATOM 676 C CA . GLN A 1 87 ? -4.856 -0.675 16.915 1.00 75.44 87 GLN A CA 1
ATOM 677 C C . GLN A 1 87 ? -6.355 -0.347 17.117 1.00 75.44 87 GLN A C 1
ATOM 679 O O . GLN A 1 87 ? -6.655 0.793 17.479 1.00 75.44 87 GLN A O 1
ATOM 684 N N . PRO A 1 88 ? -7.345 -1.243 16.943 1.00 60.00 88 PRO A N 1
ATOM 685 C CA . PRO A 1 88 ? -8.725 -0.868 17.222 1.00 60.00 88 PRO A CA 1
ATOM 686 C C . PRO A 1 88 ? -8.972 -0.926 18.736 1.00 60.00 88 PRO A C 1
ATOM 688 O O . PRO A 1 88 ? -8.740 -1.948 19.379 1.00 60.00 88 PRO A O 1
ATOM 691 N N . GLY A 1 89 ? -9.425 0.184 19.318 1.00 55.19 89 GLY A N 1
ATOM 692 C CA . GLY A 1 89 ? -9.862 0.260 20.719 1.00 55.19 89 GLY A CA 1
ATOM 693 C C . GLY A 1 89 ? -8.761 0.347 21.788 1.00 55.19 89 GLY A C 1
ATOM 694 O O . GLY A 1 89 ? -9.056 0.704 22.926 1.00 55.19 89 GLY A O 1
ATOM 695 N N . LEU A 1 90 ? -7.492 0.095 21.457 1.00 50.56 90 LEU A N 1
ATOM 696 C CA . LEU A 1 90 ? -6.354 0.357 22.346 1.00 50.56 90 LEU A CA 1
ATOM 697 C C . LEU A 1 90 ? -5.860 1.775 22.104 1.00 50.56 90 LEU A C 1
ATOM 699 O O . LEU A 1 90 ? -4.951 1.906 21.298 1.00 50.56 90 LEU A O 1
ATOM 703 N N . LEU A 1 91 ? -6.480 2.779 22.752 1.00 49.69 91 LEU A N 1
ATOM 704 C CA . LEU A 1 91 ? -6.106 4.209 22.763 1.00 49.69 91 LEU A CA 1
ATOM 705 C C . LEU A 1 91 ? -4.693 4.459 22.203 1.00 49.69 91 LEU A C 1
ATOM 707 O O . LEU A 1 91 ? -3.738 4.575 22.979 1.00 49.69 91 LEU A O 1
ATOM 711 N N . PRO A 1 92 ? -4.503 4.533 20.875 1.00 60.03 92 PRO A N 1
ATOM 712 C CA . PRO A 1 92 ? -3.281 5.100 20.382 1.00 60.03 92 PRO A CA 1
ATOM 713 C C . PRO A 1 92 ? -3.478 6.588 20.605 1.00 60.03 92 PRO A C 1
ATOM 715 O O . PRO A 1 92 ? -4.585 7.111 20.439 1.00 60.03 92 PRO A O 1
ATOM 718 N N . ASP A 1 93 ? -2.408 7.269 20.988 1.00 73.31 93 ASP A N 1
ATOM 719 C CA . ASP A 1 93 ? -2.373 8.715 20.876 1.00 73.31 93 ASP A CA 1
ATOM 720 C C . ASP A 1 93 ? -2.963 9.089 19.504 1.00 73.31 93 ASP A C 1
ATOM 722 O O . ASP A 1 93 ? -2.522 8.572 18.467 1.00 73.31 93 ASP A O 1
ATOM 726 N N . GLU A 1 94 ? -4.033 9.889 19.504 1.00 76.56 94 GLU A N 1
ATOM 727 C CA . GLU A 1 94 ? -4.722 10.309 18.286 1.00 76.56 94 GLU A CA 1
ATOM 728 C C . GLU A 1 94 ? -3.707 10.840 17.262 1.00 76.56 94 GLU A C 1
ATOM 730 O O . GLU A 1 94 ? -3.860 10.616 16.054 1.00 76.56 94 GLU A O 1
ATOM 735 N N . ASP A 1 95 ? -2.630 11.453 17.748 1.00 83.19 95 ASP A N 1
ATOM 736 C CA . ASP A 1 95 ? -1.543 11.979 16.943 1.00 83.19 95 ASP A CA 1
ATOM 737 C C . ASP A 1 95 ? -0.766 10.884 16.202 1.00 83.19 95 ASP A C 1
ATOM 739 O O . ASP A 1 95 ? -0.370 11.088 15.050 1.00 83.19 95 ASP A O 1
ATOM 743 N N . ILE A 1 96 ? -0.611 9.685 16.775 1.00 85.81 96 ILE A N 1
ATOM 744 C CA . ILE A 1 96 ? 0.028 8.538 16.111 1.00 8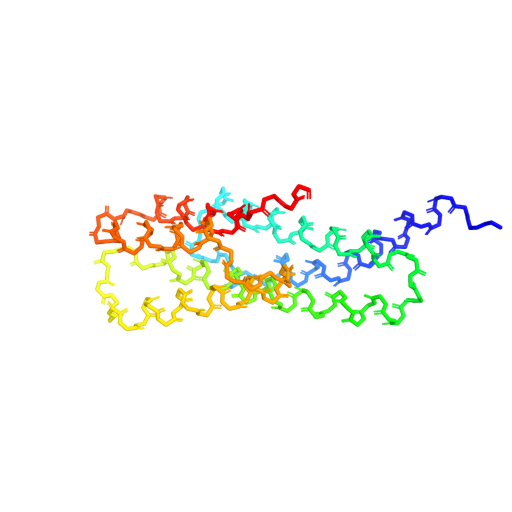5.81 96 ILE A CA 1
ATOM 745 C C . ILE A 1 96 ? -0.843 8.036 14.957 1.00 85.81 96 ILE A C 1
ATOM 747 O O . ILE A 1 96 ? -0.337 7.855 13.843 1.00 85.81 96 ILE A O 1
ATOM 751 N N . VAL A 1 97 ? -2.147 7.837 15.187 1.00 86.19 97 VAL A N 1
ATOM 752 C CA . VAL A 1 97 ? -3.077 7.384 14.133 1.00 86.19 97 VAL A CA 1
ATOM 753 C C . VAL A 1 97 ? -3.142 8.416 13.015 1.00 86.19 97 VAL A C 1
ATOM 755 O O . VAL A 1 97 ? -2.980 8.071 11.843 1.00 86.19 97 VAL A O 1
ATOM 758 N N . ASN A 1 98 ? -3.301 9.694 13.368 1.00 87.69 98 ASN A N 1
ATOM 759 C CA . ASN A 1 98 ? -3.321 10.795 12.408 1.00 87.69 98 ASN A CA 1
ATOM 760 C C . ASN A 1 98 ? -2.013 10.851 11.604 1.00 87.69 98 ASN A C 1
ATOM 762 O O . ASN A 1 98 ? -2.047 10.946 10.377 1.00 87.69 98 ASN A O 1
ATOM 766 N N . THR A 1 99 ? -0.858 10.710 12.261 1.00 91.31 99 THR A N 1
ATOM 767 C CA . THR A 1 99 ? 0.452 10.680 11.593 1.00 91.31 99 THR A CA 1
ATOM 768 C C . THR A 1 99 ? 0.549 9.530 10.593 1.00 91.31 99 THR A C 1
ATOM 770 O O . THR A 1 99 ? 1.027 9.723 9.471 1.00 91.31 99 THR A O 1
ATOM 773 N N . ARG A 1 100 ? 0.076 8.334 10.958 1.00 92.19 100 ARG A N 1
ATOM 774 C CA . ARG A 1 100 ? 0.068 7.168 10.063 1.00 92.19 100 ARG A CA 1
ATOM 775 C C . ARG A 1 100 ? -0.874 7.358 8.881 1.00 92.19 100 ARG A C 1
ATOM 777 O O . ARG A 1 100 ? -0.465 7.080 7.759 1.00 92.19 100 ARG A O 1
ATOM 784 N N . LEU A 1 101 ? -2.073 7.900 9.093 1.00 91.50 101 LEU A N 1
ATOM 785 C CA . LEU A 1 101 ? -3.017 8.213 8.013 1.00 91.50 101 LEU A CA 1
ATOM 786 C C . LEU A 1 101 ? -2.462 9.273 7.050 1.00 91.50 101 LEU A C 1
ATOM 788 O O . LEU A 1 101 ? -2.586 9.126 5.835 1.00 91.50 101 LEU A O 1
ATOM 792 N N . ILE A 1 102 ? -1.780 10.301 7.565 1.00 91.75 102 ILE A N 1
ATOM 793 C CA . ILE A 1 102 ? -1.099 11.306 6.735 1.00 91.75 102 ILE A CA 1
ATOM 794 C C . ILE A 1 102 ? 0.009 10.650 5.903 1.00 91.75 102 ILE A C 1
ATOM 796 O O . ILE A 1 102 ? 0.121 10.910 4.703 1.00 91.75 102 ILE A O 1
ATOM 800 N N . ARG A 1 103 ? 0.831 9.784 6.511 1.00 94.31 103 ARG A N 1
ATOM 801 C CA . ARG A 1 103 ? 1.875 9.036 5.791 1.00 94.31 103 ARG A CA 1
ATOM 802 C C . ARG A 1 103 ? 1.275 8.091 4.751 1.00 94.31 103 ARG A C 1
ATOM 804 O O . ARG A 1 103 ? 1.817 8.003 3.652 1.00 94.31 103 ARG A O 1
ATOM 811 N N . LEU A 1 104 ? 0.160 7.434 5.059 1.00 94.62 104 LEU A N 1
ATOM 812 C CA . LEU A 1 104 ? -0.561 6.560 4.134 1.00 94.62 104 LEU A CA 1
ATOM 813 C C . LEU A 1 104 ? -1.024 7.359 2.912 1.00 94.62 104 LEU A C 1
ATOM 815 O O . LEU A 1 104 ? -0.697 6.999 1.784 1.00 94.62 104 LEU A O 1
ATOM 819 N N . GLY A 1 105 ? -1.686 8.497 3.138 1.00 92.69 105 GLY A N 1
ATOM 820 C CA . GLY A 1 105 ? -2.116 9.405 2.075 1.00 92.69 105 GLY A CA 1
ATOM 821 C C . GLY A 1 105 ? -0.958 9.891 1.197 1.00 92.69 105 GLY A C 1
ATOM 822 O O . GLY A 1 105 ? -1.059 9.834 -0.026 1.00 92.69 105 GLY A O 1
ATOM 823 N N . LYS A 1 106 ? 0.171 10.295 1.797 1.00 92.25 106 LYS A N 1
ATOM 824 C CA . LYS A 1 106 ? 1.370 10.740 1.058 1.00 92.25 106 LYS A CA 1
ATOM 825 C C . LYS A 1 106 ? 1.990 9.631 0.204 1.00 92.25 106 LYS A C 1
ATOM 827 O O . LYS A 1 106 ? 2.337 9.877 -0.950 1.00 92.25 106 LYS A O 1
ATOM 832 N N . ASN A 1 107 ? 2.113 8.414 0.737 1.00 94.19 107 ASN A N 1
ATOM 833 C CA . ASN A 1 107 ? 2.642 7.288 -0.036 1.00 94.19 107 ASN A CA 1
ATOM 834 C C . ASN A 1 107 ? 1.698 6.901 -1.180 1.00 94.19 107 ASN A C 1
ATOM 836 O O . ASN A 1 107 ? 2.166 6.611 -2.276 1.00 94.19 107 ASN A O 1
ATOM 840 N N . LEU A 1 108 ? 0.380 6.956 -0.967 1.00 92.88 108 LEU A N 1
ATOM 841 C CA . LEU A 1 108 ? -0.604 6.711 -2.024 1.00 92.88 108 LEU A CA 1
ATOM 842 C C . LEU A 1 108 ? -0.547 7.795 -3.107 1.00 92.88 108 LEU A C 1
ATOM 844 O O . LEU A 1 108 ? -0.515 7.471 -4.291 1.00 92.88 108 LEU A O 1
ATOM 848 N N . GLN A 1 109 ? -0.446 9.069 -2.724 1.00 90.75 109 GLN A N 1
ATOM 849 C CA . GLN A 1 109 ? -0.238 10.173 -3.664 1.00 90.75 109 GLN A CA 1
ATOM 850 C C . GLN A 1 109 ? 0.997 9.933 -4.539 1.00 90.75 109 GLN A C 1
ATOM 852 O O . GLN A 1 109 ? 0.932 10.101 -5.754 1.00 90.75 109 GLN A O 1
ATOM 857 N N . TRP A 1 110 ? 2.110 9.510 -3.940 1.00 91.06 110 TRP A N 1
ATOM 858 C CA . TRP A 1 110 ? 3.338 9.207 -4.671 1.00 91.06 110 TRP A CA 1
ATOM 859 C C . TRP A 1 110 ? 3.216 7.950 -5.549 1.00 91.06 110 TRP A C 1
ATOM 861 O O . TRP A 1 110 ? 3.689 7.920 -6.690 1.00 91.06 110 TRP A O 1
ATOM 871 N N . LEU A 1 111 ? 2.538 6.910 -5.054 1.00 91.94 111 LEU A N 1
ATOM 872 C CA . LEU A 1 111 ? 2.296 5.674 -5.795 1.00 91.94 111 LEU A CA 1
ATOM 873 C C . LEU A 1 111 ? 1.485 5.945 -7.068 1.00 91.94 111 LEU A C 1
ATOM 875 O O . LEU A 1 111 ? 1.870 5.476 -8.140 1.00 91.94 111 LEU A O 1
ATOM 879 N N . TYR A 1 112 ? 0.429 6.751 -6.969 1.00 88.44 112 TYR A N 1
ATOM 880 C CA . TYR A 1 112 ? -0.455 7.069 -8.092 1.00 88.44 112 TYR A CA 1
ATOM 881 C C . TYR A 1 112 ? -0.046 8.314 -8.887 1.00 88.44 112 TYR A C 1
ATOM 883 O O . TYR A 1 112 ? -0.610 8.553 -9.950 1.00 88.44 112 TYR A O 1
ATOM 891 N N . ASN A 1 113 ? 0.927 9.095 -8.407 1.00 85.81 113 ASN A N 1
ATOM 892 C CA . ASN A 1 113 ? 1.241 10.430 -8.930 1.00 85.81 113 ASN A CA 1
ATOM 893 C C . ASN A 1 113 ? -0.008 11.336 -9.024 1.00 85.81 113 ASN A C 1
ATOM 895 O O . ASN A 1 113 ? -0.166 12.098 -9.974 1.00 85.81 113 ASN A O 1
ATOM 899 N N . SER A 1 114 ? -0.917 11.216 -8.049 1.00 80.06 114 SER A N 1
ATOM 900 C CA . SER A 1 114 ? -2.211 11.910 -8.028 1.00 80.06 114 SER A CA 1
ATOM 901 C C . SER A 1 114 ? -2.326 12.777 -6.768 1.00 80.06 114 SER A C 1
ATOM 903 O O . SER A 1 114 ? -2.659 12.267 -5.690 1.00 80.06 114 SER A O 1
ATOM 905 N N . PRO A 1 115 ? -1.974 14.075 -6.845 1.00 75.94 115 PRO A N 1
ATOM 906 C CA . PRO A 1 115 ? -2.135 14.994 -5.727 1.00 75.94 115 PRO A CA 1
ATOM 907 C C . PRO A 1 115 ? -3.615 15.298 -5.472 1.00 75.94 115 PRO A C 1
ATOM 909 O O . PRO A 1 115 ? -4.329 15.728 -6.370 1.00 75.94 115 PRO A O 1
ATOM 912 N N . GLY A 1 116 ? -4.058 15.158 -4.219 1.00 69.00 116 GLY A N 1
ATOM 913 C CA . GLY A 1 116 ? -5.352 15.700 -3.785 1.00 69.00 116 GLY A CA 1
ATOM 914 C C . GLY A 1 116 ? -6.593 14.931 -4.247 1.00 69.00 116 GLY A C 1
ATOM 915 O O . GLY A 1 116 ? -7.655 15.538 -4.367 1.00 69.00 116 GLY A O 1
ATOM 916 N N . ASP A 1 117 ? -6.469 13.622 -4.471 1.00 83.19 117 ASP A N 1
ATOM 917 C CA . ASP A 1 117 ? -7.588 12.729 -4.790 1.00 83.19 117 ASP A CA 1
ATOM 918 C C . ASP A 1 117 ? -8.731 12.863 -3.770 1.00 83.19 117 ASP A C 1
ATOM 920 O O . ASP A 1 117 ? -8.582 12.535 -2.583 1.00 83.19 117 ASP A O 1
ATOM 924 N N . ARG A 1 118 ? -9.876 13.392 -4.219 1.00 86.62 118 ARG A N 1
ATOM 925 C CA . ARG A 1 118 ? -10.968 13.773 -3.311 1.00 86.62 118 ARG A CA 1
ATOM 926 C C . ARG A 1 118 ? -11.648 12.546 -2.730 1.00 86.62 118 ARG A C 1
ATOM 928 O O . ARG A 1 118 ? -12.057 12.571 -1.565 1.00 86.62 118 ARG A O 1
ATOM 935 N N . THR A 1 119 ? -11.746 11.481 -3.519 1.00 90.00 119 THR A N 1
ATOM 936 C CA . THR A 1 119 ? -12.318 10.208 -3.083 1.00 90.00 119 THR A CA 1
ATOM 937 C C . THR A 1 119 ? -11.462 9.597 -1.977 1.00 90.00 119 THR A C 1
ATOM 939 O O . THR A 1 119 ? -11.994 9.196 -0.938 1.00 90.00 119 THR A O 1
ATOM 942 N N . ARG A 1 120 ? -10.132 9.630 -2.115 1.00 91.00 120 ARG A N 1
ATOM 943 C CA . ARG A 1 120 ? -9.209 9.142 -1.079 1.00 91.00 120 ARG A CA 1
ATOM 944 C C . ARG A 1 120 ? -9.247 9.979 0.191 1.00 91.00 120 ARG A C 1
ATOM 946 O O . ARG A 1 120 ? -9.303 9.424 1.287 1.00 91.00 120 ARG A O 1
ATOM 953 N N . VAL A 1 121 ? -9.252 11.305 0.058 1.00 89.81 121 VAL A N 1
ATOM 954 C CA . VAL A 1 121 ? -9.377 12.217 1.205 1.00 89.81 121 VAL A CA 1
ATOM 955 C C . VAL A 1 121 ? -10.672 11.934 1.967 1.00 89.81 121 VAL A C 1
ATOM 957 O O . VAL A 1 121 ? -10.645 11.797 3.190 1.00 89.81 121 VAL A O 1
ATOM 960 N N . ARG A 1 122 ? -11.794 11.753 1.260 1.00 91.50 122 ARG A N 1
ATOM 961 C CA . ARG A 1 122 ? -13.073 11.381 1.878 1.00 91.50 122 ARG A CA 1
ATOM 962 C C . ARG A 1 122 ? -12.986 10.041 2.609 1.00 91.50 122 ARG A C 1
ATOM 964 O O . ARG A 1 122 ? -13.414 9.977 3.756 1.00 91.50 122 ARG A O 1
ATOM 971 N N . ALA A 1 123 ? -12.403 9.011 1.997 1.00 92.19 123 ALA A N 1
ATOM 972 C CA . ALA A 1 123 ? -12.241 7.701 2.632 1.00 92.19 123 ALA A CA 1
ATOM 973 C C . ALA A 1 123 ? -11.399 7.779 3.923 1.00 92.19 123 ALA A C 1
ATOM 975 O O . ALA A 1 123 ? -11.760 7.176 4.934 1.00 92.19 123 ALA A O 1
ATOM 976 N N . ILE A 1 124 ? -10.328 8.587 3.933 1.00 91.56 124 ILE A N 1
ATOM 977 C CA . ILE A 1 124 ? -9.516 8.839 5.137 1.00 91.56 124 ILE A CA 1
ATOM 978 C C . ILE A 1 124 ? -10.346 9.541 6.221 1.00 91.56 124 ILE A C 1
ATOM 980 O O . ILE A 1 124 ? -10.287 9.150 7.387 1.00 91.56 124 ILE A O 1
ATOM 984 N N . HIS A 1 125 ? -11.144 10.551 5.857 1.00 91.12 125 HIS A N 1
ATOM 985 C CA . HIS A 1 125 ? -12.042 11.219 6.804 1.00 91.12 125 HIS A CA 1
ATOM 986 C C . HIS A 1 125 ? -13.090 10.263 7.382 1.00 91.12 125 HIS A C 1
ATOM 988 O O . HIS A 1 125 ? -13.341 10.306 8.585 1.00 91.12 125 HIS A O 1
ATOM 994 N N . THR A 1 126 ? -13.662 9.376 6.563 1.00 91.50 126 THR A N 1
ATOM 995 C CA . THR A 1 126 ? -14.607 8.348 7.018 1.00 91.50 126 THR A CA 1
ATOM 996 C C . THR A 1 126 ? -13.954 7.388 8.009 1.00 91.50 126 THR A C 1
ATOM 998 O O . THR A 1 126 ? -14.523 7.158 9.075 1.00 91.50 126 THR A O 1
ATOM 1001 N N . PHE A 1 127 ? -12.746 6.891 7.715 1.00 91.00 127 PHE A N 1
ATOM 1002 C CA . PHE A 1 127 ? -11.988 6.058 8.654 1.00 91.00 127 PHE A CA 1
ATOM 1003 C C . PHE A 1 127 ? -11.751 6.789 9.981 1.00 91.00 127 PHE A C 1
ATOM 1005 O O . PHE A 1 127 ? -12.041 6.248 11.046 1.00 91.00 127 PHE A O 1
ATOM 1012 N N . LYS A 1 128 ? -11.286 8.047 9.926 1.00 88.62 128 LYS A N 1
ATOM 1013 C CA . LYS A 1 128 ? -11.016 8.848 11.127 1.00 88.62 128 LYS A CA 1
ATOM 1014 C C . LYS A 1 128 ? -12.274 9.053 11.979 1.00 88.62 128 LYS A C 1
ATOM 1016 O O . LYS A 1 128 ? -12.196 8.918 13.193 1.00 88.62 128 LYS A O 1
ATOM 1021 N N . ALA A 1 129 ? -13.411 9.357 11.354 1.00 87.88 129 ALA A N 1
ATOM 1022 C CA . ALA A 1 129 ? -14.664 9.637 12.055 1.00 87.88 129 ALA A CA 1
ATOM 1023 C C . ALA A 1 129 ? -15.242 8.417 12.789 1.00 87.88 129 ALA A C 1
ATOM 1025 O O . ALA A 1 129 ? -15.935 8.581 13.786 1.00 87.88 129 ALA A O 1
ATOM 1026 N N . GLN A 1 130 ? -14.976 7.206 12.295 1.00 87.56 130 GLN A N 1
ATOM 1027 C CA . GLN A 1 130 ? -15.539 5.979 12.863 1.00 87.56 130 GLN A CA 1
ATOM 1028 C C . GLN A 1 130 ? -14.575 5.253 13.806 1.00 87.56 130 GLN A C 1
ATOM 1030 O O . GLN A 1 130 ? -15.000 4.322 14.485 1.00 87.56 130 GLN A O 1
ATOM 1035 N N . ARG A 1 131 ? -13.301 5.673 13.865 1.00 81.44 131 ARG A N 1
ATOM 1036 C CA . ARG A 1 131 ? -12.185 4.905 14.445 1.00 81.44 131 ARG A CA 1
ATOM 1037 C C . ARG A 1 131 ? -12.458 4.342 15.845 1.00 81.44 131 ARG A C 1
ATOM 1039 O O . ARG A 1 131 ? -12.100 3.200 16.107 1.00 81.44 131 ARG A O 1
ATOM 1046 N N . ASP A 1 132 ? -13.104 5.122 16.714 1.00 80.31 132 ASP A N 1
ATOM 1047 C CA . ASP A 1 132 ? -13.275 4.786 18.134 1.00 80.31 132 ASP A CA 1
ATOM 1048 C C . ASP A 1 132 ? -14.287 3.641 18.334 1.00 80.31 132 ASP A C 1
ATOM 1050 O O . ASP A 1 132 ? -14.404 3.086 19.422 1.00 80.31 132 ASP A O 1
ATOM 1054 N N . GLN A 1 133 ? -15.013 3.276 17.272 1.00 83.00 133 GLN A N 1
ATOM 1055 C CA . GLN A 1 133 ? -16.047 2.241 17.258 1.00 83.00 133 GLN A CA 1
ATOM 1056 C C . GLN A 1 133 ? -15.671 1.053 16.357 1.00 83.00 133 GLN A C 1
ATOM 1058 O O . GLN A 1 133 ? -16.456 0.115 16.212 1.00 83.00 133 GLN A O 1
ATOM 1063 N N . LEU A 1 134 ? -14.495 1.083 15.716 1.00 84.69 134 LEU A N 1
ATOM 1064 C CA . LEU A 1 134 ? -14.085 0.041 14.777 1.00 84.69 134 LEU A CA 1
ATOM 1065 C C . LEU A 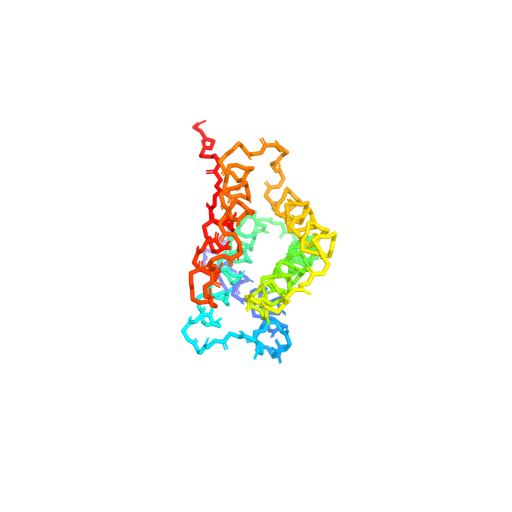1 134 ? -13.524 -1.176 15.513 1.00 84.69 134 LEU A C 1
ATOM 1067 O O . LEU A 1 134 ? -12.674 -1.058 16.391 1.00 84.69 134 LEU A O 1
ATOM 1071 N N . ASN A 1 135 ? -13.936 -2.363 15.074 1.00 88.81 135 ASN A N 1
ATOM 1072 C CA . ASN A 1 135 ? -13.171 -3.588 15.294 1.00 88.81 135 ASN A CA 1
ATOM 1073 C C . ASN A 1 135 ? -12.089 -3.740 14.198 1.00 88.81 135 ASN A C 1
ATOM 1075 O O . ASN A 1 135 ? -12.066 -2.973 13.229 1.00 88.81 135 ASN A O 1
ATOM 1079 N N . ARG A 1 136 ? -11.196 -4.734 14.338 1.00 89.75 136 ARG A N 1
ATOM 1080 C CA . ARG A 1 136 ? -10.101 -4.994 13.374 1.00 89.75 136 ARG A CA 1
ATOM 1081 C C . ARG A 1 136 ? -10.608 -5.171 11.943 1.00 89.75 136 ARG A C 1
ATOM 1083 O O . ARG A 1 136 ? -10.026 -4.609 11.019 1.00 89.75 136 ARG A O 1
ATOM 1090 N N . ASP A 1 137 ? -11.703 -5.903 11.767 1.00 91.88 137 ASP A N 1
ATOM 1091 C CA . ASP A 1 137 ? -12.229 -6.237 10.444 1.00 91.88 137 ASP A CA 1
ATOM 1092 C C . ASP A 1 137 ? -12.789 -5.008 9.728 1.00 91.88 137 ASP A C 1
ATOM 1094 O O . ASP A 1 137 ? -12.423 -4.737 8.583 1.00 91.88 137 ASP A O 1
ATOM 1098 N N . THR A 1 138 ? -13.612 -4.209 10.409 1.00 91.75 138 THR A N 1
ATOM 1099 C CA . THR A 1 138 ? -14.153 -2.965 9.849 1.00 91.75 138 THR A CA 1
ATOM 1100 C C . THR A 1 138 ? -13.040 -1.948 9.596 1.00 91.75 138 THR A C 1
ATOM 1102 O O . THR A 1 138 ? -13.053 -1.272 8.565 1.00 91.75 138 THR A O 1
ATOM 1105 N N . ALA A 1 139 ? -12.039 -1.866 10.483 1.00 92.12 139 ALA A N 1
ATOM 1106 C CA . ALA A 1 139 ? -10.866 -1.022 10.272 1.00 92.12 139 ALA A CA 1
ATOM 1107 C C . ALA A 1 139 ? -10.112 -1.415 8.996 1.00 92.12 139 ALA A C 1
ATOM 1109 O O . ALA A 1 139 ? -9.831 -0.548 8.166 1.00 92.12 139 ALA A O 1
ATOM 1110 N N . PHE A 1 140 ? -9.848 -2.708 8.794 1.00 94.88 140 PHE A N 1
ATOM 1111 C CA . PHE A 1 140 ? -9.200 -3.189 7.578 1.00 94.88 140 PHE A CA 1
ATOM 1112 C C . PHE A 1 140 ? -10.023 -2.871 6.324 1.00 94.88 140 PHE A C 1
ATOM 1114 O O . PHE A 1 140 ? -9.470 -2.345 5.362 1.00 94.88 140 PHE A O 1
ATOM 1121 N N . GLN A 1 141 ? -11.337 -3.120 6.325 1.00 95.12 141 GLN A N 1
ATOM 1122 C CA . GLN A 1 141 ? -12.179 -2.849 5.151 1.00 95.12 141 GLN A CA 1
ATOM 1123 C C . GLN A 1 141 ? -12.210 -1.357 4.783 1.00 95.12 141 GLN A C 1
ATOM 1125 O O . GLN A 1 141 ? -12.101 -0.997 3.608 1.00 95.12 141 GLN A O 1
ATOM 1130 N N . LEU A 1 142 ? -12.285 -0.468 5.777 1.00 93.44 142 LEU A N 1
ATOM 1131 C CA . LEU A 1 142 ? -12.199 0.972 5.540 1.00 93.44 142 LEU A CA 1
ATOM 1132 C C . LEU A 1 142 ? -10.812 1.382 5.025 1.00 93.44 142 LEU A C 1
ATOM 1134 O O . LEU A 1 142 ? -10.726 2.185 4.097 1.00 93.44 142 LEU A O 1
ATOM 1138 N N . LEU A 1 143 ? -9.723 0.806 5.538 1.00 94.88 143 LEU A N 1
ATOM 1139 C CA . LEU A 1 143 ? -8.380 1.061 5.004 1.00 94.88 143 LEU A CA 1
ATOM 1140 C C . LEU A 1 143 ? -8.224 0.546 3.572 1.00 94.88 143 LEU A C 1
ATOM 1142 O O . LEU A 1 143 ? -7.683 1.259 2.731 1.00 94.88 143 LEU A O 1
ATOM 1146 N N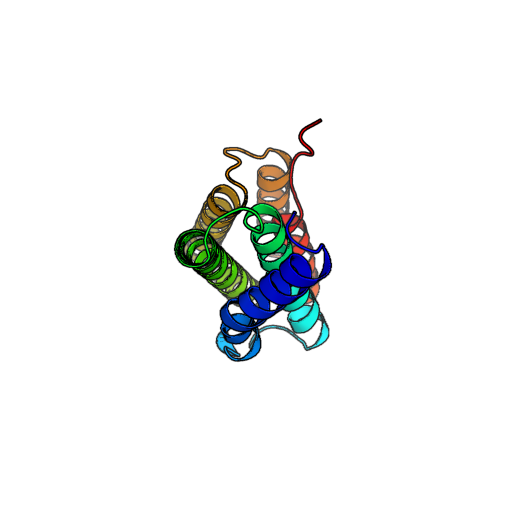 . LEU A 1 144 ? -8.754 -0.634 3.255 1.00 95.06 144 LEU A N 1
ATOM 1147 C CA . LEU A 1 144 ? -8.758 -1.168 1.895 1.00 95.06 144 LEU A CA 1
ATOM 1148 C C . LEU A 1 144 ? -9.532 -0.243 0.941 1.00 95.06 144 LEU A C 1
ATOM 1150 O O . LEU A 1 144 ? -9.085 0.005 -0.181 1.00 95.06 144 LEU A O 1
ATOM 1154 N N . SER A 1 145 ? -10.637 0.353 1.405 1.00 93.44 145 SER A N 1
ATOM 1155 C CA . SER A 1 145 ? -11.349 1.389 0.648 1.00 93.44 145 SER A CA 1
ATOM 1156 C C . SER A 1 145 ? -10.487 2.634 0.408 1.00 93.44 145 SER A C 1
ATOM 1158 O O . SER A 1 145 ? -10.511 3.170 -0.693 1.00 93.44 145 SER A O 1
ATOM 1160 N N . VAL A 1 146 ? -9.646 3.050 1.366 1.00 93.50 146 VAL A N 1
ATOM 1161 C CA . VAL A 1 146 ? -8.674 4.147 1.182 1.00 93.50 146 VAL A CA 1
ATOM 1162 C C . VAL A 1 146 ? -7.619 3.790 0.132 1.00 93.50 146 VAL A C 1
ATOM 1164 O O . VAL A 1 146 ? -7.209 4.656 -0.647 1.00 93.50 146 VAL A O 1
ATOM 1167 N N . LEU A 1 147 ? -7.164 2.535 0.086 1.00 94.38 147 LEU A N 1
ATOM 1168 C CA . LEU A 1 147 ? -6.182 2.088 -0.907 1.00 94.38 147 LEU A CA 1
ATOM 1169 C C . LEU A 1 147 ? -6.750 2.153 -2.330 1.00 94.38 147 LEU A C 1
ATOM 1171 O O . LEU A 1 147 ? -6.072 2.641 -3.245 1.00 94.38 147 LEU A O 1
ATOM 1175 N N . ASN A 1 148 ? -7.993 1.688 -2.479 1.00 91.12 148 ASN A N 1
ATOM 1176 C CA . ASN A 1 148 ? -8.715 1.587 -3.745 1.00 91.12 148 ASN A CA 1
ATOM 1177 C C . ASN A 1 148 ? -9.428 2.881 -4.143 1.00 91.12 148 ASN A C 1
ATOM 1179 O O . ASN A 1 148 ? -9.813 3.018 -5.298 1.00 91.12 148 ASN A O 1
ATOM 1183 N N . ALA A 1 149 ? -9.586 3.834 -3.228 1.00 87.06 149 ALA A N 1
ATOM 1184 C CA . ALA A 1 149 ? -10.154 5.139 -3.515 1.00 87.06 149 ALA A CA 1
ATOM 1185 C C . ALA A 1 149 ? -9.231 5.900 -4.463 1.00 87.06 149 ALA A C 1
ATOM 1187 O O . ALA A 1 149 ? -8.156 6.356 -4.067 1.00 87.06 149 ALA A O 1
ATOM 1188 N N . HIS A 1 150 ? -9.653 6.016 -5.713 1.00 79.62 150 HIS A N 1
ATOM 1189 C CA . HIS A 1 150 ? -9.045 6.922 -6.660 1.00 79.62 150 HIS A CA 1
ATOM 1190 C C . HIS A 1 150 ? -10.107 7.542 -7.557 1.00 79.62 150 HIS A C 1
ATOM 1192 O O . HIS A 1 150 ? -11.079 6.878 -7.919 1.00 79.62 150 HIS A O 1
ATOM 1198 N N . ASP A 1 151 ? -9.923 8.811 -7.897 1.00 66.94 151 ASP A N 1
ATOM 1199 C CA . ASP A 1 151 ? -10.731 9.467 -8.913 1.00 66.94 151 ASP A CA 1
ATOM 1200 C C . ASP A 1 151 ? -10.366 8.830 -10.269 1.00 66.94 151 ASP A C 1
ATOM 1202 O O . ASP A 1 151 ? -9.209 8.872 -10.699 1.00 66.94 151 ASP A O 1
ATOM 1206 N N . GLU A 1 152 ? -11.332 8.194 -10.940 1.00 54.03 152 GLU A N 1
ATOM 1207 C CA . GLU A 1 152 ? -11.151 7.771 -12.329 1.00 54.03 152 GLU A CA 1
ATOM 1208 C C . GLU A 1 152 ? -10.872 9.025 -13.164 1.00 54.03 152 GLU A C 1
ATOM 1210 O O . GLU A 1 152 ? -11.721 9.915 -13.288 1.00 54.03 152 GLU A O 1
ATOM 1215 N N . VAL A 1 153 ? -9.663 9.119 -13.720 1.00 47.59 153 VAL A N 1
ATOM 1216 C CA . VAL A 1 153 ? -9.366 10.114 -14.748 1.00 47.59 153 VAL A CA 1
ATOM 1217 C C . VAL A 1 153 ? -10.172 9.699 -15.976 1.00 47.59 153 VAL A C 1
ATOM 1219 O O . VAL A 1 153 ? -9.821 8.725 -16.641 1.00 47.59 153 VAL A O 1
ATOM 12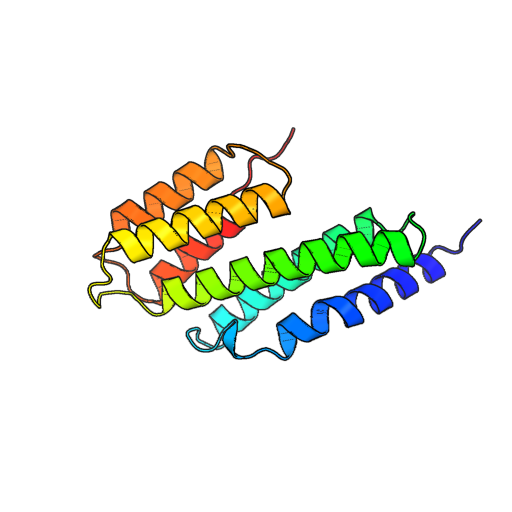22 N N . LYS A 1 154 ? -11.294 10.389 -16.196 1.00 33.06 154 LYS A N 1
ATOM 1223 C CA . LYS A 1 154 ? -12.075 10.318 -17.435 1.00 33.06 154 LYS A CA 1
ATOM 1224 C C . LYS A 1 154 ? -11.243 10.738 -18.639 1.00 33.06 154 LYS A C 1
ATOM 1226 O O . LYS A 1 154 ? -10.450 11.696 -18.489 1.00 33.06 154 LYS A O 1
#

Sequence (154 aa):
MKNPNDSQETIQKRLRVVGEPLVTDAGLRDELNDTQAQQLLDWGMARLKETAVRTAHLPDDDAMAVLKQKETAVRLIMQLVNQLVAQPGLLPDEDIVNTRLIRLGKNLQWLYNSPGDRTRVRAIHTFKAQRDQLNRDTAFQLLLSVLNAHDEVK

Radius of gyration: 16.74 Å; chains: 1; bounding box: 34×30×57 Å